Protein AF-A0A0C3QGN8-F1 (afdb_monomer)

Structure (mmCIF, N/CA/C/O backbone):
data_AF-A0A0C3QGN8-F1
#
_entry.id   AF-A0A0C3QGN8-F1
#
loop_
_atom_site.group_PDB
_atom_site.id
_atom_site.type_symbol
_atom_site.label_atom_id
_atom_site.label_alt_id
_atom_site.label_comp_id
_atom_site.label_asym_id
_atom_site.label_entity_id
_atom_site.label_seq_id
_atom_site.pdbx_PDB_ins_code
_atom_site.Cartn_x
_atom_site.Cartn_y
_atom_site.Cartn_z
_atom_site.occupancy
_atom_site.B_iso_or_equiv
_atom_site.auth_seq_id
_atom_site.auth_comp_id
_atom_site.auth_asym_id
_atom_site.auth_atom_id
_atom_site.pdbx_PDB_model_num
ATOM 1 N N . MET A 1 1 ? -10.459 -33.701 -31.878 1.00 34.50 1 MET A N 1
ATOM 2 C CA . MET A 1 1 ? -9.337 -32.887 -31.364 1.00 34.50 1 MET A CA 1
ATOM 3 C C . MET A 1 1 ? -9.872 -31.494 -31.063 1.00 34.50 1 MET A C 1
ATOM 5 O O . MET A 1 1 ? -10.186 -30.776 -31.999 1.00 34.50 1 MET A O 1
ATOM 9 N N . HIS A 1 2 ? -10.074 -31.146 -29.790 1.00 34.72 2 HIS A N 1
ATOM 10 C CA . HIS A 1 2 ? -10.451 -29.786 -29.390 1.00 34.72 2 HIS A CA 1
ATOM 11 C C . HIS A 1 2 ? -9.191 -29.028 -28.985 1.00 34.72 2 HIS A C 1
ATOM 13 O O . HIS A 1 2 ? -8.464 -29.453 -28.091 1.00 34.72 2 HIS A O 1
ATOM 19 N N . THR A 1 3 ? -8.907 -27.939 -29.690 1.00 40.78 3 THR A N 1
ATOM 20 C CA . THR A 1 3 ? -7.770 -27.065 -29.421 1.00 40.78 3 THR A CA 1
ATOM 21 C C . THR A 1 3 ? -8.108 -26.128 -28.271 1.00 40.78 3 THR A C 1
ATOM 23 O O . THR A 1 3 ? -8.851 -25.163 -28.429 1.00 40.78 3 THR A O 1
ATOM 26 N N . SER A 1 4 ? -7.527 -26.409 -27.108 1.00 47.62 4 SER A N 1
ATOM 27 C CA . SER A 1 4 ? -7.303 -25.428 -26.053 1.00 47.62 4 SER A CA 1
ATOM 28 C C . SER A 1 4 ? -6.489 -24.265 -26.620 1.00 47.62 4 SER A C 1
ATOM 30 O O . SER A 1 4 ? -5.368 -24.511 -27.065 1.00 47.62 4 SER A O 1
ATOM 32 N N . LYS A 1 5 ? -7.033 -23.042 -26.600 1.00 43.09 5 LYS A N 1
ATOM 33 C CA . LYS A 1 5 ? -6.338 -21.742 -26.436 1.00 43.09 5 LYS A CA 1
ATOM 34 C C . LYS A 1 5 ? -7.166 -20.614 -27.056 1.00 43.09 5 LYS A C 1
ATOM 36 O O . LYS A 1 5 ? -6.849 -20.116 -28.121 1.00 43.09 5 LYS A O 1
ATOM 41 N N . ASP A 1 6 ? -8.176 -20.185 -26.318 1.00 37.72 6 ASP A N 1
ATOM 42 C CA . ASP A 1 6 ? -8.533 -18.769 -26.258 1.00 37.72 6 ASP A CA 1
ATOM 43 C C . ASP A 1 6 ? -8.840 -18.469 -24.791 1.00 37.72 6 ASP A C 1
ATOM 45 O O . ASP A 1 6 ? -9.983 -18.323 -24.360 1.00 37.72 6 ASP A O 1
ATOM 49 N N . LEU A 1 7 ? -7.771 -18.463 -23.985 1.00 40.03 7 LEU A N 1
ATOM 50 C CA . LEU A 1 7 ? -7.778 -17.749 -22.714 1.00 40.03 7 LEU A CA 1
ATOM 51 C C . LEU A 1 7 ? -7.955 -16.281 -23.092 1.00 40.03 7 LEU A C 1
ATOM 53 O O . LEU A 1 7 ? -6.985 -15.603 -23.437 1.00 40.03 7 LEU A O 1
ATOM 57 N N . ARG A 1 8 ? -9.214 -15.832 -23.127 1.00 39.94 8 ARG A N 1
ATOM 58 C CA . ARG A 1 8 ? -9.564 -14.419 -23.242 1.00 39.94 8 ARG A CA 1
ATOM 59 C C . ARG A 1 8 ? -8.651 -13.674 -22.275 1.00 39.94 8 ARG A C 1
ATOM 61 O O . ARG A 1 8 ? -8.642 -14.003 -21.092 1.00 39.94 8 ARG A O 1
ATOM 68 N N . ARG A 1 9 ? -7.850 -12.734 -22.789 1.00 44.31 9 ARG A N 1
ATOM 69 C CA . ARG A 1 9 ? -7.183 -11.730 -21.954 1.00 44.31 9 ARG A CA 1
ATOM 70 C C . ARG A 1 9 ? -8.268 -11.175 -21.041 1.00 44.31 9 ARG A C 1
ATOM 72 O O . ARG A 1 9 ? -9.192 -10.540 -21.545 1.00 44.31 9 ARG A O 1
ATOM 79 N N . GLU A 1 10 ? -8.207 -11.505 -19.756 1.00 43.09 10 GLU A N 1
ATOM 80 C CA . GLU A 1 10 ? -9.068 -10.877 -18.764 1.00 43.09 10 GLU A CA 1
ATOM 81 C C . GLU A 1 10 ? -8.891 -9.367 -18.930 1.00 43.09 10 GLU A C 1
ATOM 83 O O . GLU A 1 10 ? -7.762 -8.877 -19.049 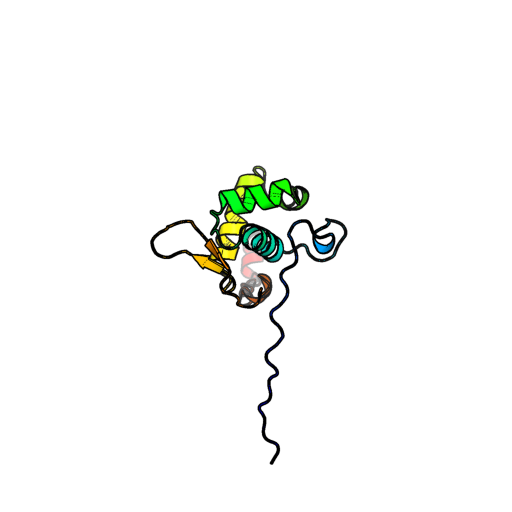1.00 43.09 10 GLU A O 1
ATOM 88 N N . GLU A 1 11 ? -10.003 -8.644 -19.061 1.00 43.41 11 GLU A N 1
ATOM 89 C CA . GLU A 1 11 ? -9.982 -7.187 -19.118 1.00 43.41 11 GLU A CA 1
ATOM 90 C C . GLU A 1 11 ? -9.148 -6.660 -17.941 1.00 43.41 11 GLU A C 1
ATOM 92 O O . GLU A 1 11 ? -9.234 -7.218 -16.840 1.00 43.41 11 GLU A O 1
ATOM 97 N N . PRO A 1 12 ? -8.315 -5.621 -18.139 1.00 52.81 12 PRO A N 1
ATOM 98 C CA . PRO A 1 12 ? -7.524 -5.077 -17.049 1.00 52.81 12 PRO A CA 1
ATOM 99 C C . PRO A 1 12 ? -8.471 -4.693 -15.910 1.00 52.81 12 PRO A C 1
ATOM 101 O O . PRO A 1 12 ? -9.363 -3.862 -16.097 1.00 52.81 12 PRO A O 1
ATOM 104 N N . LEU A 1 13 ? -8.294 -5.328 -14.744 1.00 55.56 13 LEU A N 1
ATOM 105 C CA . LEU A 1 13 ? -9.037 -5.005 -13.528 1.00 55.56 13 LEU A CA 1
ATOM 106 C C . LEU A 1 13 ? -8.994 -3.487 -13.344 1.00 55.56 13 LEU A C 1
ATOM 108 O O . LEU A 1 13 ? -7.934 -2.906 -13.113 1.00 55.56 13 LEU A O 1
ATOM 112 N N . SER A 1 14 ? -10.145 -2.834 -13.484 1.00 72.00 14 SER A N 1
ATOM 113 C CA . SER A 1 14 ? -10.261 -1.405 -13.215 1.00 72.00 14 SER A CA 1
ATOM 114 C C . SER A 1 14 ? -10.080 -1.207 -11.712 1.00 72.00 14 SER A C 1
ATOM 116 O O . SER A 1 14 ? -10.823 -1.790 -10.932 1.00 72.00 14 SER A O 1
ATOM 118 N N . ILE A 1 15 ? -9.056 -0.450 -11.305 1.00 78.50 15 ILE A N 1
ATOM 119 C CA . ILE A 1 15 ? -8.523 -0.441 -9.928 1.00 78.50 15 ILE A CA 1
ATOM 120 C C . ILE A 1 15 ? -9.307 0.400 -8.891 1.00 78.50 15 ILE A C 1
ATOM 122 O O . ILE A 1 15 ? -8.746 0.698 -7.866 1.00 78.50 15 ILE A O 1
ATOM 126 N N . PRO A 1 16 ? -10.626 0.625 -8.958 1.00 81.75 16 PRO A N 1
ATOM 127 C CA . PRO A 1 16 ? -11.302 1.831 -8.387 1.00 81.75 16 PRO A CA 1
ATOM 128 C C . PRO A 1 16 ? -10.454 3.087 -8.004 1.00 81.75 16 PRO A C 1
ATOM 130 O O . PRO A 1 16 ? -9.233 3.151 -8.114 1.00 81.75 16 PRO A O 1
ATOM 133 N N . GLY A 1 17 ? -11.088 4.210 -7.708 1.00 84.69 17 GLY A N 1
ATOM 134 C CA . GLY A 1 17 ? -10.443 5.330 -7.015 1.00 84.69 17 GLY A CA 1
ATOM 135 C C . GLY A 1 17 ? -10.458 5.068 -5.512 1.00 84.69 17 GLY A C 1
ATOM 136 O O . GLY A 1 17 ? -11.421 4.501 -5.015 1.00 84.69 17 GLY A O 1
ATOM 137 N N . ILE A 1 18 ? -9.442 5.482 -4.748 1.00 88.56 18 ILE A N 1
ATOM 138 C CA . ILE A 1 18 ? -9.447 5.278 -3.280 1.00 88.56 18 ILE A CA 1
ATOM 139 C C . ILE A 1 18 ? -10.601 6.018 -2.570 1.00 88.56 18 ILE A C 1
ATOM 141 O O . ILE A 1 18 ? -11.004 5.656 -1.465 1.00 88.56 18 ILE A O 1
ATOM 145 N N . SER A 1 19 ? -11.161 7.039 -3.220 1.00 87.75 19 SER A N 1
ATOM 146 C CA . SER A 1 19 ? -12.357 7.761 -2.775 1.00 87.75 19 SER A CA 1
ATOM 147 C C . SER A 1 19 ? -13.674 7.078 -3.163 1.00 87.75 19 SER A C 1
ATOM 149 O O . SER A 1 19 ? -14.735 7.550 -2.760 1.00 87.75 19 SER A O 1
ATOM 151 N N . ASP A 1 20 ? -13.638 5.999 -3.949 1.00 87.00 20 ASP A N 1
ATOM 152 C CA . ASP A 1 20 ? -14.848 5.314 -4.398 1.00 87.00 20 ASP A CA 1
ATOM 153 C C . ASP A 1 20 ? -15.560 4.655 -3.215 1.00 87.00 20 ASP A C 1
ATOM 155 O O . ASP A 1 20 ? -14.932 4.099 -2.310 1.00 87.00 20 ASP A O 1
ATOM 159 N N . GLN A 1 21 ? -16.896 4.639 -3.261 1.00 85.75 21 GLN A N 1
ATOM 160 C CA . GLN A 1 21 ? -17.721 4.082 -2.186 1.00 85.75 21 GLN A CA 1
ATOM 161 C C . GLN A 1 21 ? -17.409 2.615 -1.880 1.00 85.75 21 GLN A C 1
ATOM 163 O O . GLN A 1 21 ? -17.603 2.180 -0.752 1.00 85.75 21 GLN A O 1
ATOM 168 N N . ILE A 1 22 ? -16.873 1.848 -2.834 1.00 85.88 22 ILE A N 1
ATOM 169 C CA . ILE A 1 22 ? -16.460 0.455 -2.606 1.00 85.88 22 ILE A CA 1
ATOM 170 C C . ILE A 1 22 ? -15.446 0.311 -1.457 1.00 85.88 22 ILE A C 1
ATOM 172 O O . ILE A 1 22 ? -15.402 -0.733 -0.814 1.00 85.88 22 ILE A O 1
ATOM 176 N N . PHE A 1 23 ? -14.685 1.372 -1.163 1.00 84.94 23 PHE A N 1
ATOM 177 C CA . PHE A 1 23 ? -13.734 1.452 -0.057 1.00 84.94 23 PHE A CA 1
ATOM 178 C C . PHE A 1 23 ? -14.340 1.964 1.255 1.00 84.94 23 PHE A C 1
ATOM 180 O O . PHE A 1 23 ? -13.608 2.163 2.219 1.00 84.94 23 PHE A O 1
ATOM 187 N N . CYS A 1 24 ? -15.649 2.195 1.342 1.00 86.69 24 CYS A N 1
ATOM 188 C CA . CYS A 1 24 ? -16.290 2.518 2.613 1.00 86.69 24 CYS A CA 1
ATOM 189 C C . CYS A 1 24 ? -16.206 1.328 3.583 1.00 86.69 24 CYS A C 1
ATOM 191 O O . CYS A 1 24 ? -16.321 0.170 3.187 1.00 86.69 24 CYS A O 1
ATOM 193 N N . LYS A 1 25 ? -16.074 1.621 4.881 1.00 86.56 25 LYS A N 1
ATOM 194 C CA . LYS A 1 25 ? -15.923 0.625 5.961 1.00 86.56 25 LYS A CA 1
ATOM 195 C C . LYS A 1 25 ? -17.013 -0.457 5.986 1.00 86.56 25 LYS A C 1
ATOM 197 O O . LYS A 1 25 ? -16.776 -1.583 6.430 1.00 86.56 25 LYS A O 1
ATOM 202 N N . GLU A 1 26 ? -18.211 -0.092 5.553 1.00 87.38 26 GLU A N 1
ATOM 203 C CA . GLU A 1 26 ? -19.399 -0.947 5.546 1.00 87.38 26 GLU A CA 1
ATOM 204 C C . GLU A 1 26 ? -19.386 -1.975 4.405 1.00 87.38 26 GLU A C 1
ATOM 206 O O . GLU A 1 26 ? -20.100 -2.968 4.484 1.00 87.38 26 GLU A O 1
ATOM 211 N N . ASN A 1 27 ? -18.530 -1.786 3.397 1.00 86.00 27 ASN A N 1
ATOM 212 C CA . ASN A 1 27 ? -18.443 -2.645 2.220 1.00 86.00 27 ASN A CA 1
ATOM 213 C C . ASN A 1 27 ? -17.398 -3.760 2.369 1.00 86.00 27 ASN A C 1
ATOM 215 O O . ASN A 1 27 ? -16.559 -3.750 3.270 1.00 86.00 27 ASN A O 1
ATOM 219 N N . ASP A 1 28 ? -17.427 -4.728 1.452 1.00 79.19 28 ASP A N 1
ATOM 220 C CA . ASP A 1 28 ? -16.611 -5.948 1.529 1.00 79.19 28 ASP A CA 1
ATOM 221 C C . ASP A 1 28 ? -15.122 -5.745 1.188 1.00 79.19 28 ASP A C 1
ATOM 223 O O . ASP A 1 28 ? -14.275 -6.570 1.550 1.00 79.19 28 ASP A O 1
ATOM 227 N N . LEU A 1 29 ? -14.757 -4.655 0.503 1.00 81.19 29 LEU A N 1
ATOM 228 C CA . LEU A 1 29 ? -13.388 -4.430 0.032 1.00 81.19 29 LEU A CA 1
ATOM 229 C C . LEU A 1 29 ? -12.496 -3.819 1.126 1.00 81.19 29 LEU A C 1
AT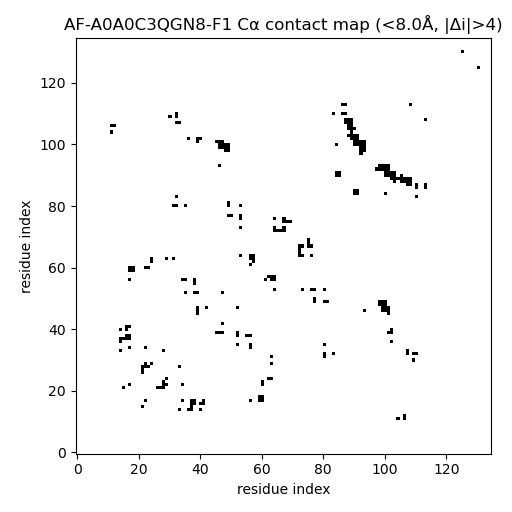OM 231 O O . LEU A 1 29 ? -12.279 -2.612 1.185 1.00 81.19 29 LEU A O 1
ATOM 235 N N . LYS A 1 30 ? -11.945 -4.675 1.994 1.00 85.31 30 LYS A N 1
ATOM 236 C CA . LYS A 1 30 ? -11.149 -4.250 3.169 1.00 85.31 30 LYS A CA 1
ATOM 237 C C . LYS A 1 30 ? -9.656 -4.592 3.093 1.00 85.31 30 LYS A C 1
ATOM 239 O O . LYS A 1 30 ? -8.857 -4.141 3.927 1.00 85.31 30 LYS A O 1
ATOM 244 N N . ASP A 1 31 ? -9.242 -5.367 2.090 1.00 88.38 31 ASP A N 1
ATOM 245 C CA . ASP A 1 31 ? -7.843 -5.778 1.956 1.00 88.38 31 ASP A CA 1
ATOM 246 C C . ASP A 1 31 ? -6.954 -4.567 1.640 1.00 88.38 31 ASP A C 1
ATOM 248 O O . ASP A 1 31 ? -7.180 -3.850 0.667 1.00 88.38 31 ASP A O 1
ATOM 252 N N . MET A 1 32 ? -5.895 -4.372 2.435 1.00 92.50 32 MET A N 1
ATOM 253 C CA . MET A 1 32 ? -4.982 -3.220 2.327 1.00 92.50 32 MET A CA 1
ATOM 254 C C . MET A 1 32 ? -4.378 -3.067 0.918 1.00 92.50 32 MET A C 1
ATOM 256 O O . MET A 1 32 ? -4.107 -1.953 0.484 1.00 92.50 32 MET A O 1
ATOM 260 N N . ILE A 1 33 ? -4.211 -4.171 0.182 1.00 92.75 33 ILE A N 1
ATOM 261 C CA . ILE A 1 33 ? -3.695 -4.169 -1.192 1.00 92.75 33 ILE A CA 1
ATOM 262 C C . ILE A 1 33 ? -4.514 -3.283 -2.142 1.00 92.75 33 ILE A C 1
ATOM 264 O O . ILE A 1 33 ? -3.931 -2.598 -2.981 1.00 92.75 33 ILE A O 1
ATOM 268 N N . TRP A 1 34 ? -5.840 -3.236 -1.979 1.00 92.06 34 TRP A N 1
ATOM 269 C CA . TRP A 1 34 ? -6.702 -2.410 -2.824 1.00 92.06 34 TRP A CA 1
ATOM 270 C C . TRP A 1 34 ? -6.567 -0.924 -2.497 1.00 92.06 34 TRP A C 1
ATOM 272 O O . TRP A 1 34 ? -6.532 -0.107 -3.408 1.00 92.06 34 TRP A O 1
ATOM 282 N N . PHE A 1 35 ? -6.402 -0.571 -1.220 1.00 94.62 35 PHE A N 1
ATOM 283 C CA . PHE A 1 35 ? -6.153 0.814 -0.805 1.00 94.62 35 PHE A CA 1
ATOM 284 C C . PHE A 1 35 ? -4.792 1.311 -1.313 1.00 94.62 35 PHE A C 1
ATOM 286 O O . PHE A 1 35 ? -4.685 2.437 -1.789 1.00 94.62 35 PHE A O 1
ATOM 293 N N . ILE A 1 36 ? -3.760 0.457 -1.286 1.00 95.50 36 ILE A N 1
ATOM 294 C CA . ILE A 1 36 ? -2.441 0.765 -1.866 1.00 95.50 36 ILE A CA 1
ATOM 295 C C . ILE A 1 36 ? -2.565 1.025 -3.372 1.00 95.50 36 ILE A C 1
ATOM 297 O O . ILE A 1 36 ? -2.031 2.014 -3.874 1.00 95.50 36 ILE A O 1
ATOM 301 N N . ALA A 1 37 ? -3.285 0.158 -4.086 1.00 93.75 37 ALA A N 1
ATOM 302 C CA . ALA A 1 37 ? -3.499 0.306 -5.520 1.00 93.75 37 ALA A CA 1
ATOM 303 C C . ALA A 1 37 ? -4.308 1.567 -5.860 1.00 93.75 37 ALA A C 1
ATOM 305 O O . ALA A 1 37 ? -3.925 2.303 -6.765 1.00 93.75 37 ALA A O 1
ATOM 306 N N . GLY A 1 38 ? -5.363 1.866 -5.096 1.00 93.06 38 GLY A N 1
ATOM 307 C CA . GLY A 1 38 ? -6.156 3.087 -5.243 1.00 93.06 38 GLY A CA 1
ATOM 308 C C . GLY A 1 38 ? -5.319 4.356 -5.054 1.00 93.06 38 GLY A C 1
ATOM 309 O O . GLY A 1 38 ? -5.388 5.259 -5.886 1.00 93.06 38 GLY A O 1
ATOM 310 N N . ALA A 1 39 ? -4.467 4.400 -4.021 1.00 95.56 39 ALA A N 1
ATOM 311 C CA . ALA A 1 39 ? -3.560 5.524 -3.773 1.00 95.56 39 ALA A CA 1
ATOM 312 C C . ALA A 1 39 ? -2.545 5.720 -4.916 1.00 95.56 39 ALA A C 1
ATOM 314 O O . ALA A 1 39 ? -2.353 6.832 -5.406 1.00 95.56 39 ALA A O 1
ATOM 315 N N . LEU A 1 40 ? -1.916 4.634 -5.380 1.00 94.38 40 LEU A N 1
ATOM 316 C CA . LEU A 1 40 ? -0.955 4.679 -6.489 1.00 94.38 40 LEU A CA 1
ATOM 317 C C . LEU A 1 40 ? -1.615 5.030 -7.827 1.00 94.38 40 LEU A C 1
ATOM 319 O O . LEU A 1 40 ? -1.007 5.712 -8.649 1.00 94.38 40 LEU A O 1
ATOM 323 N N . ARG A 1 41 ? -2.854 4.584 -8.057 1.00 91.44 41 ARG A N 1
ATOM 324 C CA . ARG A 1 41 ? -3.625 4.944 -9.249 1.00 91.44 41 ARG A CA 1
ATOM 325 C C . ARG A 1 41 ? -3.970 6.429 -9.251 1.00 91.44 41 ARG A C 1
ATOM 327 O O . ARG A 1 41 ? -3.809 7.066 -10.285 1.00 91.44 41 ARG A O 1
ATOM 334 N N . GLN A 1 42 ? -4.418 6.971 -8.120 1.00 91.12 42 GLN A N 1
ATOM 335 C CA . GLN A 1 42 ? -4.751 8.393 -7.998 1.00 91.12 42 GLN A CA 1
ATOM 336 C C . GLN A 1 42 ? -3.538 9.290 -8.261 1.00 91.12 42 GLN A C 1
ATOM 338 O O . GLN A 1 42 ? -3.676 10.329 -8.897 1.00 91.12 42 GLN A O 1
ATOM 343 N N . ALA A 1 43 ? -2.357 8.878 -7.802 1.00 90.75 43 ALA A N 1
ATOM 344 C CA . ALA A 1 43 ? -1.115 9.600 -8.051 1.00 90.75 43 ALA A CA 1
ATOM 345 C C . ALA A 1 43 ? -0.476 9.286 -9.412 1.00 90.75 43 ALA A C 1
ATOM 347 O O . ALA A 1 43 ? 0.571 9.840 -9.716 1.00 90.75 43 ALA A O 1
ATOM 348 N N . SER A 1 44 ? -1.046 8.397 -10.229 1.00 85.94 44 SER A N 1
ATOM 349 C CA . SER A 1 44 ? -0.446 8.010 -11.507 1.00 85.94 44 SER A CA 1
ATOM 350 C C . SER A 1 44 ? -0.357 9.216 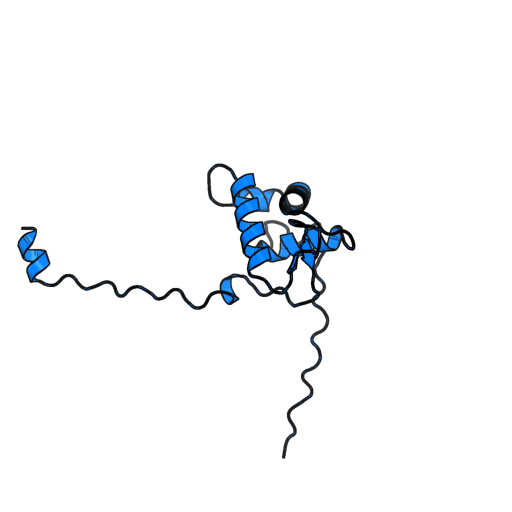-12.457 1.00 85.94 44 SER A C 1
ATOM 352 O O . SER A 1 44 ? -1.345 9.937 -12.607 1.00 85.94 44 SER A O 1
ATOM 354 N N . PRO A 1 45 ? 0.785 9.439 -13.140 1.00 87.81 45 PRO A N 1
ATOM 355 C CA . PRO A 1 45 ? 1.941 8.544 -13.287 1.00 87.81 45 PRO A CA 1
ATOM 356 C C . PRO A 1 45 ? 3.033 8.681 -12.211 1.00 87.81 45 PRO A C 1
ATOM 358 O O . PRO A 1 45 ? 4.053 7.992 -12.299 1.00 87.81 45 PRO A O 1
ATOM 361 N N . GLN A 1 46 ? 2.877 9.559 -11.219 1.00 93.44 46 GLN A N 1
ATOM 362 C CA . GLN A 1 46 ? 3.887 9.777 -10.187 1.00 93.44 46 GLN A CA 1
ATOM 363 C C . GLN A 1 46 ? 4.002 8.566 -9.238 1.00 93.44 46 GLN A C 1
ATOM 365 O O . GLN A 1 46 ? 3.005 8.122 -8.664 1.00 93.44 46 GLN A O 1
ATOM 370 N N . PRO A 1 47 ? 5.215 8.022 -9.025 1.00 95.12 47 PRO A N 1
ATOM 371 C CA . PRO A 1 47 ? 5.422 6.983 -8.029 1.00 95.12 47 PRO A CA 1
ATOM 372 C C . PRO A 1 47 ? 5.354 7.571 -6.616 1.00 95.12 47 PRO A C 1
ATOM 374 O O . PRO A 1 47 ? 5.701 8.732 -6.394 1.00 95.12 47 PRO A O 1
ATOM 377 N N . LEU A 1 48 ? 4.967 6.750 -5.640 1.00 97.50 48 LEU A N 1
ATOM 378 C CA . LEU A 1 48 ? 4.818 7.174 -4.248 1.00 97.50 48 LEU A CA 1
ATOM 379 C C . LEU A 1 48 ? 5.744 6.405 -3.311 1.00 97.50 48 LEU A C 1
ATOM 381 O O . LEU A 1 48 ? 6.017 5.219 -3.493 1.00 97.50 48 LEU A O 1
ATOM 385 N N . THR A 1 49 ? 6.177 7.073 -2.249 1.00 98.06 49 THR A N 1
ATOM 386 C CA . THR A 1 49 ? 6.801 6.425 -1.092 1.00 98.06 49 THR A CA 1
ATOM 387 C C . THR A 1 49 ? 5.764 5.745 -0.201 1.00 98.06 49 THR A C 1
ATOM 389 O O . THR A 1 49 ? 4.587 6.101 -0.207 1.00 98.06 49 THR A O 1
ATOM 392 N N . VAL A 1 50 ? 6.203 4.815 0.655 1.00 97.75 50 VAL A N 1
ATOM 393 C CA . VAL A 1 50 ? 5.333 4.166 1.661 1.00 97.75 50 VAL A CA 1
ATOM 394 C C . VAL A 1 50 ? 4.595 5.192 2.530 1.00 97.75 50 VAL A C 1
ATOM 396 O O . VAL A 1 50 ? 3.411 5.020 2.815 1.00 97.75 50 VAL A O 1
ATOM 399 N N . GLN A 1 51 ? 5.271 6.275 2.923 1.00 97.50 51 GLN A N 1
ATOM 400 C CA . GLN A 1 51 ? 4.673 7.335 3.733 1.00 97.50 51 GLN A CA 1
ATOM 401 C C . GLN A 1 51 ? 3.590 8.096 2.961 1.00 97.50 51 GLN A C 1
ATOM 403 O O . GLN A 1 51 ? 2.536 8.378 3.523 1.00 97.50 51 GLN A O 1
ATOM 408 N N . GLN A 1 52 ? 3.823 8.402 1.681 1.00 97.94 52 GLN A N 1
ATOM 409 C CA . GLN A 1 52 ? 2.835 9.069 0.828 1.00 97.94 52 GLN A CA 1
ATOM 410 C C . GLN A 1 52 ? 1.627 8.171 0.546 1.00 97.94 52 GLN A C 1
ATOM 412 O O . GLN A 1 52 ? 0.499 8.647 0.616 1.00 97.94 52 GLN A O 1
ATOM 417 N N . ILE A 1 53 ? 1.847 6.873 0.311 1.00 98.00 53 ILE A N 1
ATOM 418 C CA . ILE A 1 53 ? 0.764 5.888 0.175 1.00 98.00 53 ILE A CA 1
ATOM 419 C C . ILE A 1 53 ? -0.076 5.872 1.455 1.00 98.00 53 ILE A C 1
ATOM 421 O O . ILE A 1 53 ? -1.291 6.028 1.392 1.00 98.00 53 ILE A O 1
ATOM 425 N N . ARG A 1 54 ? 0.560 5.753 2.629 1.00 97.69 54 ARG A N 1
ATOM 426 C CA . ARG A 1 54 ? -0.142 5.793 3.918 1.00 97.69 54 ARG A CA 1
ATOM 427 C C . ARG A 1 54 ? -0.915 7.101 4.102 1.00 97.69 54 ARG A C 1
ATOM 429 O O . ARG A 1 54 ? -2.070 7.034 4.494 1.00 97.69 54 ARG A O 1
ATOM 436 N N . SER A 1 55 ? -0.312 8.261 3.822 1.00 97.69 55 SER A N 1
ATOM 437 C CA . SER A 1 55 ? -1.005 9.558 3.905 1.00 97.69 55 SER A CA 1
ATOM 438 C C . SER A 1 55 ? -2.234 9.612 3.004 1.00 97.69 55 SER A C 1
ATOM 440 O O . SER A 1 55 ? -3.284 10.034 3.462 1.00 97.69 55 SER A O 1
ATOM 442 N N . SER A 1 56 ? -2.121 9.153 1.755 1.00 97.00 56 SER A N 1
ATOM 443 C CA . SER A 1 56 ? -3.249 9.121 0.819 1.00 97.00 56 SER A CA 1
ATOM 444 C C . SER A 1 56 ? -4.370 8.213 1.331 1.00 97.00 56 SER A C 1
ATOM 446 O O . SER A 1 56 ? -5.535 8.601 1.302 1.00 97.00 56 SER A O 1
ATOM 448 N N . ILE A 1 57 ? -4.037 7.041 1.882 1.00 96.75 57 ILE A N 1
ATOM 449 C CA . ILE A 1 57 ? -5.034 6.158 2.502 1.00 96.75 57 ILE A CA 1
ATOM 450 C C . ILE A 1 57 ? -5.677 6.824 3.724 1.00 96.75 57 ILE A C 1
ATOM 452 O O . ILE A 1 57 ? -6.891 6.773 3.866 1.00 96.75 57 ILE A O 1
ATOM 456 N N . GLU A 1 58 ? -4.889 7.457 4.592 1.00 96.44 58 GLU A N 1
ATOM 457 C CA . GLU A 1 58 ? -5.378 8.141 5.798 1.00 96.44 58 GLU A CA 1
ATOM 458 C C . GLU A 1 58 ? -6.303 9.320 5.460 1.00 96.44 58 GLU A C 1
ATOM 460 O O . GLU A 1 58 ? -7.306 9.519 6.135 1.00 96.44 58 GLU A O 1
ATOM 465 N N . GLU A 1 59 ? -5.994 10.065 4.399 1.00 96.44 59 GLU A N 1
ATOM 466 C CA . GLU A 1 59 ? -6.779 11.211 3.933 1.00 96.44 59 GLU A CA 1
ATOM 467 C C . GLU A 1 59 ? -8.162 10.800 3.411 1.00 96.44 59 GLU A C 1
ATOM 469 O O . GLU A 1 59 ? -9.156 11.452 3.722 1.00 96.44 59 GLU A O 1
ATOM 474 N N . HIS A 1 60 ? -8.242 9.708 2.646 1.00 94.69 60 HIS A N 1
ATOM 475 C CA . HIS A 1 60 ? -9.483 9.318 1.965 1.00 94.69 60 HIS A CA 1
ATOM 476 C C . HIS A 1 60 ? -10.267 8.233 2.714 1.00 94.69 60 HIS A C 1
ATOM 478 O O . HIS A 1 60 ? -11.492 8.192 2.641 1.00 94.69 60 HIS A O 1
A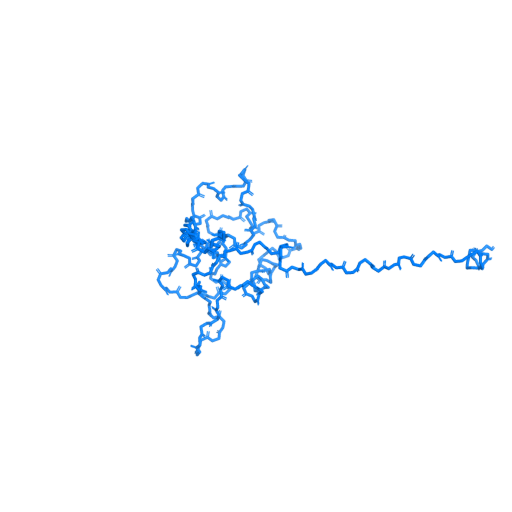TOM 484 N N . GLN A 1 61 ? -9.576 7.335 3.418 1.00 93.94 61 GLN A N 1
ATOM 485 C CA . GLN A 1 61 ? -10.145 6.173 4.107 1.00 93.94 61 GLN A CA 1
ATOM 486 C C . GLN A 1 61 ? -9.481 5.978 5.489 1.00 93.94 61 GLN A C 1
ATOM 488 O O . GLN A 1 61 ? -8.869 4.933 5.745 1.00 93.94 61 GLN A O 1
ATOM 493 N N . PRO A 1 62 ? -9.596 6.954 6.418 1.00 94.06 62 PRO A N 1
ATOM 494 C CA . PRO A 1 62 ? -8.875 6.956 7.701 1.00 94.06 62 PRO A CA 1
ATOM 495 C C . PRO A 1 62 ? -9.136 5.703 8.542 1.00 94.06 62 PRO A C 1
ATOM 497 O O . PRO A 1 62 ? -8.215 5.142 9.140 1.00 94.06 62 PRO A O 1
ATOM 500 N N . TRP A 1 63 ? -10.371 5.193 8.494 1.00 93.94 63 TRP A N 1
ATOM 501 C CA . TRP A 1 63 ? -10.788 3.981 9.197 1.00 93.94 63 TRP A CA 1
ATOM 502 C C . TRP A 1 63 ? -9.885 2.779 8.891 1.00 93.94 63 TRP A C 1
ATOM 504 O O . TRP A 1 63 ? -9.685 1.911 9.744 1.00 93.94 63 TRP A O 1
ATOM 514 N N . ARG A 1 64 ? -9.301 2.724 7.687 1.00 94.19 64 ARG A N 1
ATOM 515 C CA . ARG A 1 64 ? -8.427 1.625 7.291 1.00 94.19 64 ARG A CA 1
ATOM 516 C C . ARG A 1 64 ? -7.108 1.648 8.057 1.00 94.19 64 ARG A C 1
ATOM 518 O O . ARG A 1 64 ? -6.566 0.582 8.362 1.00 94.19 64 ARG A O 1
ATOM 525 N N . ILE A 1 65 ? -6.587 2.832 8.373 1.00 94.75 65 ILE A N 1
ATOM 526 C CA . ILE A 1 65 ? -5.387 2.994 9.200 1.00 94.75 65 ILE A CA 1
ATOM 527 C C . ILE A 1 65 ? -5.698 2.607 10.650 1.00 94.75 65 ILE A C 1
ATOM 529 O O . ILE A 1 65 ? -4.911 1.883 11.265 1.00 94.75 65 ILE A O 1
ATOM 533 N N . ASP A 1 66 ? -6.874 2.979 11.157 1.00 92.75 66 ASP A N 1
ATOM 534 C CA . ASP A 1 66 ? -7.306 2.675 12.528 1.00 92.75 66 ASP A CA 1
ATOM 535 C C . ASP A 1 66 ? -7.432 1.167 12.804 1.00 92.75 66 ASP A C 1
ATOM 537 O O . ASP A 1 66 ? -7.117 0.697 13.903 1.00 92.75 66 ASP A O 1
ATOM 541 N N . GLU A 1 67 ? -7.807 0.380 11.791 1.00 92.31 67 GLU A N 1
ATOM 542 C CA . GLU A 1 67 ? -7.891 -1.085 11.877 1.00 92.31 67 GLU A CA 1
ATOM 543 C C . GLU A 1 67 ? -6.526 -1.797 11.890 1.00 92.31 67 GLU A C 1
ATOM 545 O O . GLU A 1 67 ? -6.448 -3.008 12.125 1.00 92.31 67 GLU A O 1
ATOM 550 N N . CYS A 1 68 ? -5.415 -1.088 11.664 1.00 89.81 68 CYS A N 1
ATOM 551 C CA . CYS A 1 68 ? -4.092 -1.702 11.759 1.00 89.81 68 CYS A CA 1
ATOM 552 C C . CYS A 1 68 ? -3.798 -2.157 13.201 1.00 89.81 68 CYS A C 1
ATOM 554 O O . CYS A 1 68 ? -4.117 -1.481 14.180 1.00 89.81 68 CYS A O 1
ATOM 556 N N . ARG A 1 69 ? -3.173 -3.330 13.362 1.00 83.88 69 ARG A N 1
ATOM 557 C CA . ARG A 1 69 ? -2.864 -3.895 14.688 1.00 83.88 69 ARG A CA 1
ATOM 558 C C . ARG A 1 69 ? -1.765 -3.096 15.398 1.00 83.88 69 ARG A C 1
ATOM 560 O O . ARG A 1 69 ? -0.862 -2.575 14.753 1.00 83.88 69 ARG A O 1
ATOM 567 N N . GLY A 1 70 ? -1.800 -3.058 16.730 1.00 85.69 70 GLY A N 1
ATOM 568 C CA . GLY A 1 70 ? -0.797 -2.380 17.564 1.00 85.69 70 GLY A CA 1
ATOM 569 C C . GLY A 1 70 ? -1.220 -0.993 18.061 1.00 85.69 70 GLY A C 1
ATOM 570 O O . GLY A 1 70 ? -2.300 -0.501 17.724 1.00 85.69 70 GLY A O 1
ATOM 571 N N . THR A 1 71 ? -0.361 -0.401 18.896 1.00 85.50 71 THR A N 1
ATOM 572 C CA . THR A 1 71 ? -0.573 0.894 19.569 1.00 85.50 71 THR A CA 1
ATOM 573 C C . THR A 1 71 ? -0.294 2.082 18.650 1.00 85.50 71 THR A C 1
ATOM 575 O O . THR A 1 71 ? -1.063 3.035 18.632 1.00 85.50 71 THR A O 1
ATOM 578 N N . ASN A 1 72 ? 0.760 2.011 17.829 1.00 94.44 72 ASN A N 1
ATOM 579 C CA . ASN A 1 72 ? 1.057 3.023 16.815 1.00 94.44 72 ASN A CA 1
ATOM 580 C C . ASN A 1 72 ? 0.488 2.603 15.450 1.00 94.44 72 ASN A C 1
ATOM 582 O O . ASN A 1 72 ? 1.156 1.926 14.664 1.00 94.44 72 ASN A O 1
ATOM 586 N N . LYS A 1 73 ? -0.756 3.016 15.175 1.00 93.19 73 LYS A N 1
ATOM 587 C CA . LYS A 1 73 ? -1.501 2.670 13.951 1.00 93.19 73 LYS A CA 1
ATOM 588 C C . LYS A 1 73 ? -0.761 3.053 12.673 1.00 93.19 73 LYS A C 1
ATOM 590 O O . LYS A 1 73 ? -0.661 2.232 11.764 1.00 93.19 73 LYS A O 1
ATOM 595 N N . ARG A 1 74 ? -0.171 4.252 12.636 1.00 93.62 74 ARG A N 1
ATOM 596 C CA . ARG A 1 74 ? 0.576 4.766 11.476 1.00 93.62 74 ARG A CA 1
ATOM 597 C C . ARG A 1 74 ? 1.796 3.909 11.159 1.00 93.62 74 ARG A C 1
ATOM 599 O O . ARG A 1 74 ? 1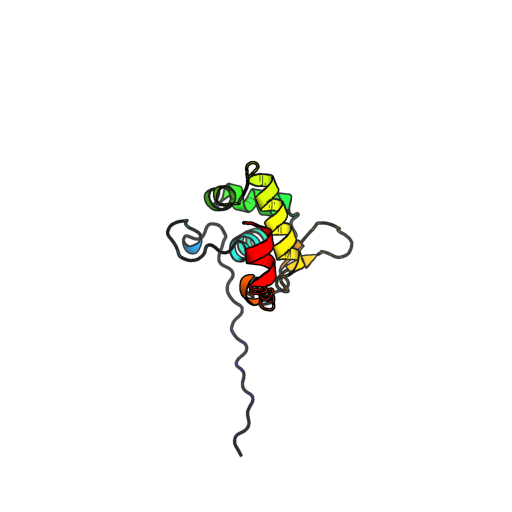.955 3.474 10.023 1.00 93.62 74 ARG A O 1
ATOM 606 N N . LEU A 1 75 ? 2.617 3.602 12.165 1.00 94.31 75 LEU A N 1
ATOM 607 C CA . LEU A 1 75 ? 3.802 2.762 11.975 1.00 94.31 75 LEU A CA 1
ATOM 608 C C . LEU A 1 75 ? 3.422 1.334 11.554 1.00 94.31 75 LEU A C 1
ATOM 610 O O . LEU A 1 75 ? 4.068 0.741 10.688 1.00 94.31 75 LEU A O 1
ATOM 614 N N . SER A 1 76 ? 2.366 0.778 12.149 1.00 94.19 76 SER A N 1
ATOM 615 C CA . SER A 1 76 ? 1.846 -0.535 11.767 1.00 94.19 76 SER A CA 1
ATOM 616 C C . SER A 1 76 ? 1.319 -0.558 10.332 1.00 94.19 76 SER A C 1
ATOM 618 O O . SER A 1 76 ? 1.596 -1.513 9.605 1.00 94.19 76 SER A O 1
ATOM 620 N N . ALA A 1 77 ? 0.616 0.492 9.902 1.00 95.38 77 ALA A N 1
ATOM 621 C CA . ALA A 1 77 ? 0.154 0.636 8.528 1.00 95.38 77 ALA A CA 1
ATOM 622 C C . ALA A 1 77 ? 1.334 0.694 7.551 1.00 95.38 77 ALA A C 1
ATOM 624 O O . ALA A 1 77 ? 1.360 -0.065 6.589 1.00 95.38 77 ALA A O 1
ATOM 625 N N . GLU A 1 78 ? 2.359 1.503 7.829 1.00 96.62 78 GLU A N 1
ATOM 626 C CA . GLU A 1 78 ? 3.557 1.589 6.982 1.00 96.62 78 GLU A CA 1
ATOM 627 C C . GLU A 1 78 ? 4.309 0.257 6.876 1.00 96.62 78 GLU A C 1
ATOM 629 O O . GLU A 1 78 ? 4.793 -0.099 5.801 1.00 96.62 78 GLU A O 1
ATOM 634 N N . ARG A 1 79 ? 4.409 -0.505 7.974 1.00 94.81 79 ARG A N 1
ATOM 635 C CA . ARG A 1 79 ? 4.995 -1.856 7.955 1.00 94.81 79 ARG A CA 1
ATOM 636 C C . ARG A 1 79 ? 4.188 -2.807 7.074 1.00 94.81 79 ARG A C 1
ATOM 638 O O . ARG A 1 79 ? 4.783 -3.515 6.268 1.00 94.81 79 ARG A O 1
ATOM 645 N N . ASN A 1 80 ? 2.862 -2.788 7.199 1.00 94.31 80 ASN A N 1
ATOM 646 C CA . ASN A 1 80 ? 1.969 -3.617 6.392 1.00 94.31 80 ASN A CA 1
ATOM 647 C C . ASN A 1 80 ? 2.041 -3.243 4.901 1.00 94.31 80 ASN A C 1
ATOM 649 O O . ASN A 1 80 ? 2.230 -4.111 4.055 1.00 94.31 80 ASN A O 1
ATOM 653 N N . ILE A 1 81 ? 1.992 -1.945 4.584 1.00 96.12 81 ILE A N 1
ATOM 654 C CA . ILE A 1 81 ? 2.135 -1.431 3.216 1.00 96.12 81 ILE A CA 1
ATOM 655 C C . ILE A 1 81 ? 3.468 -1.881 2.617 1.00 96.12 81 ILE A C 1
ATOM 657 O O . ILE A 1 81 ? 3.483 -2.454 1.531 1.00 96.12 81 ILE A O 1
ATOM 661 N N . ARG A 1 82 ? 4.582 -1.692 3.337 1.00 95.81 82 ARG A N 1
ATOM 662 C CA . ARG A 1 82 ? 5.912 -2.122 2.879 1.00 95.81 82 ARG A CA 1
ATOM 663 C C . ARG A 1 82 ? 5.961 -3.623 2.594 1.00 95.81 82 ARG A C 1
ATOM 665 O O . ARG A 1 82 ? 6.535 -4.025 1.589 1.00 95.81 82 ARG A O 1
ATOM 672 N N . TRP A 1 83 ? 5.352 -4.434 3.458 1.00 93.69 83 TRP A N 1
ATOM 673 C CA . TRP A 1 83 ? 5.287 -5.879 3.264 1.00 93.69 83 TRP A CA 1
ATOM 674 C C . TRP A 1 83 ? 4.482 -6.254 2.011 1.00 93.69 83 TRP A C 1
ATOM 676 O O . TRP A 1 83 ? 4.996 -6.967 1.152 1.00 93.69 83 TRP A O 1
ATOM 686 N N . ILE A 1 84 ? 3.279 -5.701 1.833 1.00 94.06 84 ILE A N 1
ATOM 687 C CA . ILE A 1 84 ? 2.439 -5.966 0.652 1.00 94.06 84 ILE A CA 1
ATOM 688 C C . ILE A 1 84 ? 3.143 -5.557 -0.645 1.00 94.06 84 ILE A C 1
ATOM 690 O O . ILE A 1 84 ? 3.144 -6.329 -1.602 1.00 94.06 84 ILE A O 1
ATOM 694 N N . LEU A 1 85 ? 3.768 -4.376 -0.668 1.00 94.19 85 LEU A N 1
ATOM 695 C CA . LEU A 1 85 ? 4.540 -3.892 -1.816 1.00 94.19 85 LEU A CA 1
ATOM 696 C C . LEU A 1 85 ? 5.678 -4.853 -2.186 1.00 94.19 85 LEU A C 1
ATOM 698 O O . LEU A 1 85 ? 5.920 -5.081 -3.363 1.00 94.19 85 LEU A O 1
ATOM 702 N N . SER A 1 86 ? 6.343 -5.450 -1.192 1.00 91.56 86 SER A N 1
ATOM 703 C CA . SER A 1 86 ? 7.440 -6.395 -1.430 1.00 91.56 86 SER A CA 1
ATOM 704 C C . SER A 1 86 ? 6.996 -7.779 -1.916 1.00 91.56 86 SER A C 1
ATOM 706 O O . SER A 1 86 ? 7.793 -8.488 -2.523 1.00 91.56 86 SER A O 1
ATOM 708 N N . CYS A 1 87 ? 5.752 -8.179 -1.640 1.00 89.69 87 CYS A N 1
ATOM 709 C CA . CYS A 1 87 ? 5.260 -9.526 -1.947 1.00 89.69 87 CYS A C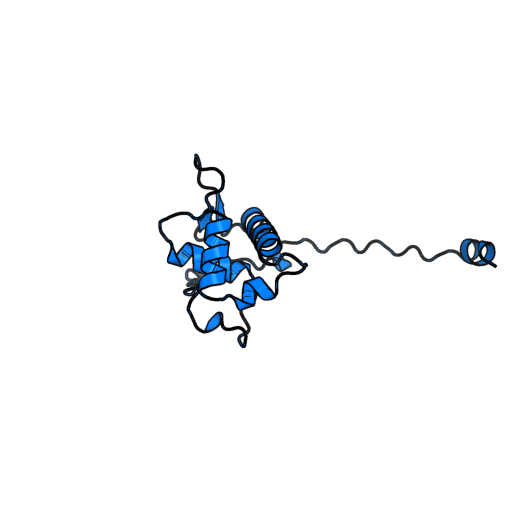A 1
ATOM 710 C C . CYS A 1 87 ? 4.355 -9.584 -3.182 1.00 89.69 87 CYS A C 1
ATOM 712 O O . CYS A 1 87 ? 4.226 -10.645 -3.789 1.00 89.69 87 CYS A O 1
ATOM 714 N N . SER A 1 88 ? 3.686 -8.485 -3.534 1.00 89.56 88 SER A N 1
ATOM 715 C CA . SER A 1 88 ? 2.707 -8.472 -4.621 1.00 89.56 88 SER A CA 1
ATOM 716 C C . SER A 1 88 ? 3.346 -8.087 -5.961 1.00 89.56 88 SER A C 1
ATOM 718 O O . SER A 1 88 ? 3.933 -7.009 -6.058 1.00 89.56 88 SER A O 1
ATOM 720 N N . PRO A 1 89 ? 3.148 -8.876 -7.035 1.00 89.00 89 PRO A N 1
ATOM 721 C CA . PRO A 1 89 ? 3.655 -8.551 -8.372 1.00 89.00 89 PRO A CA 1
ATOM 722 C C . PRO A 1 89 ? 2.933 -7.360 -9.027 1.00 89.00 89 PRO A C 1
ATOM 724 O O . PRO A 1 89 ? 3.334 -6.911 -10.103 1.00 89.00 89 PRO A O 1
ATOM 727 N N . ALA A 1 90 ? 1.857 -6.856 -8.413 1.00 89.81 90 ALA A N 1
ATOM 728 C CA . ALA A 1 90 ? 1.129 -5.670 -8.864 1.00 89.81 90 ALA A CA 1
ATOM 729 C C . ALA A 1 90 ? 1.913 -4.365 -8.654 1.00 89.81 90 ALA A C 1
ATOM 731 O O . ALA A 1 90 ? 1.546 -3.332 -9.219 1.00 89.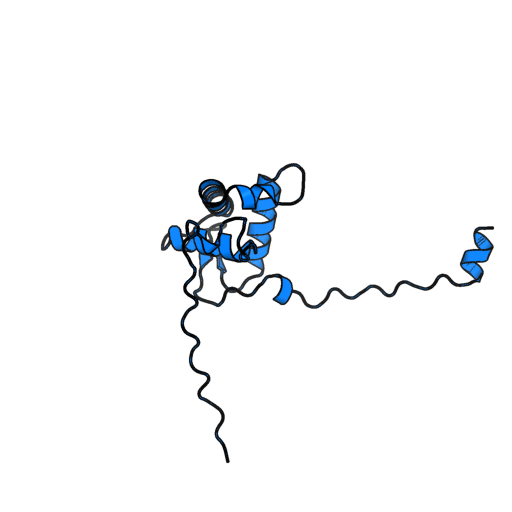81 90 ALA A O 1
ATOM 732 N N . PHE A 1 91 ? 2.982 -4.404 -7.855 1.00 92.50 91 PHE A N 1
ATOM 733 C CA . PHE A 1 91 ? 3.789 -3.240 -7.518 1.00 92.50 91 PHE A CA 1
ATOM 734 C C . PHE A 1 91 ? 5.262 -3.502 -7.796 1.00 92.50 91 PHE A C 1
ATOM 736 O O . PHE A 1 91 ? 5.750 -4.620 -7.658 1.00 92.50 91 PHE A O 1
ATOM 743 N N . GLU A 1 92 ? 5.979 -2.447 -8.153 1.00 93.94 92 GLU A N 1
ATOM 744 C CA . GLU A 1 92 ? 7.426 -2.499 -8.315 1.00 93.94 92 GLU A CA 1
ATOM 745 C C . GLU A 1 92 ? 8.085 -1.244 -7.755 1.00 93.94 92 GLU A C 1
ATOM 747 O O . GLU A 1 92 ? 7.509 -0.149 -7.763 1.00 93.94 92 GLU A O 1
ATOM 752 N N . SER A 1 93 ? 9.313 -1.414 -7.270 1.00 94.62 93 SER A N 1
ATOM 753 C CA . SER A 1 93 ? 10.174 -0.304 -6.885 1.00 94.62 93 SER A CA 1
ATOM 754 C C . SER A 1 93 ? 10.741 0.380 -8.125 1.00 94.62 93 SER A C 1
ATOM 756 O O . SER A 1 93 ? 11.202 -0.291 -9.051 1.00 94.62 93 SER A O 1
ATOM 758 N N . VAL A 1 94 ? 10.784 1.708 -8.125 1.00 92.88 94 VAL A N 1
ATOM 759 C CA . VAL A 1 94 ? 11.333 2.478 -9.244 1.00 92.88 94 VAL A CA 1
ATOM 760 C C . VAL A 1 94 ? 12.862 2.379 -9.271 1.00 92.88 94 VAL A C 1
ATOM 762 O O . VAL A 1 94 ? 13.544 2.718 -8.300 1.00 92.88 94 VAL A O 1
ATOM 765 N N . ALA A 1 95 ? 13.413 1.946 -10.408 1.00 88.69 95 ALA A N 1
ATOM 766 C CA . ALA A 1 95 ? 14.856 1.885 -10.620 1.00 88.69 95 ALA A CA 1
ATOM 767 C C . ALA A 1 95 ? 15.492 3.278 -10.466 1.00 88.69 95 ALA A C 1
ATOM 769 O O . ALA A 1 95 ? 15.020 4.257 -11.039 1.00 88.69 95 ALA A O 1
ATOM 770 N N . GLY A 1 96 ? 16.560 3.373 -9.671 1.00 87.75 96 GLY A N 1
ATOM 771 C CA . GLY A 1 96 ? 17.255 4.639 -9.411 1.00 87.75 96 GLY A CA 1
ATOM 772 C C . GLY A 1 96 ? 16.552 5.578 -8.421 1.00 87.75 96 GLY A C 1
ATOM 773 O O . GLY A 1 96 ? 17.059 6.663 -8.162 1.00 87.75 96 GLY A O 1
ATOM 774 N N . SER A 1 97 ? 15.415 5.187 -7.833 1.00 89.62 97 SER A N 1
ATOM 775 C CA . SER A 1 97 ? 14.723 5.959 -6.789 1.00 89.62 97 SER A CA 1
ATOM 776 C C . SER A 1 97 ? 14.288 5.045 -5.639 1.00 89.62 97 SER A C 1
ATOM 778 O O . SER A 1 97 ? 13.117 4.666 -5.549 1.00 89.62 97 SER A O 1
ATOM 780 N N . PRO A 1 98 ? 15.223 4.660 -4.746 1.00 85.38 98 PRO A N 1
ATOM 781 C CA . PRO A 1 98 ? 14.922 3.776 -3.627 1.00 85.38 98 PRO A CA 1
ATOM 782 C C . PRO A 1 98 ? 13.762 4.301 -2.775 1.00 85.38 98 PRO A C 1
ATOM 784 O O . PRO A 1 98 ? 13.724 5.470 -2.397 1.00 85.38 98 PRO A O 1
ATOM 787 N N . GLY A 1 99 ? 12.813 3.421 -2.463 1.00 90.88 99 GLY A N 1
ATOM 788 C CA . GLY A 1 99 ? 11.655 3.748 -1.630 1.00 90.88 99 GLY A CA 1
ATOM 789 C C . GLY A 1 99 ? 10.434 4.278 -2.384 1.00 90.88 99 GLY A C 1
ATOM 790 O O . GLY A 1 99 ? 9.377 4.370 -1.761 1.00 90.88 99 GLY A O 1
ATOM 791 N N . TYR A 1 100 ? 10.544 4.561 -3.685 1.00 96.50 100 TYR A N 1
ATOM 792 C CA . TYR A 1 100 ? 9.413 4.903 -4.549 1.00 96.50 100 TYR A CA 1
ATOM 793 C C . TYR A 1 100 ? 8.830 3.662 -5.223 1.00 96.50 100 TYR A C 1
ATOM 795 O O . TYR A 1 100 ? 9.568 2.798 -5.702 1.00 96.50 100 TYR A O 1
ATOM 803 N N . TRP A 1 101 ? 7.503 3.603 -5.288 1.00 96.69 101 TRP A N 1
ATOM 804 C CA . TRP A 1 101 ? 6.738 2.471 -5.799 1.00 96.69 101 TRP A CA 1
ATOM 805 C C . TRP A 1 101 ? 5.723 2.918 -6.844 1.00 96.69 101 TRP A C 1
ATOM 807 O O . TRP A 1 101 ? 5.177 4.020 -6.762 1.00 96.69 101 TRP A O 1
ATOM 817 N N . ARG A 1 102 ? 5.449 2.044 -7.812 1.00 94.56 102 ARG A N 1
ATOM 818 C CA . ARG A 1 102 ? 4.409 2.229 -8.831 1.00 94.56 102 ARG A CA 1
ATOM 819 C C . ARG A 1 102 ? 3.685 0.918 -9.119 1.00 94.56 102 ARG A C 1
ATOM 821 O O . ARG A 1 102 ? 4.156 -0.149 -8.732 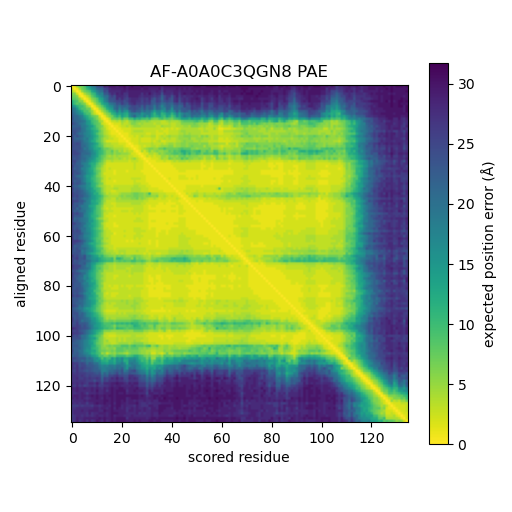1.00 94.56 102 ARG A O 1
ATOM 828 N N . MET A 1 103 ? 2.548 1.007 -9.805 1.00 92.50 103 MET A N 1
ATOM 829 C CA . MET A 1 103 ? 1.847 -0.176 -10.305 1.00 92.50 103 MET A CA 1
ATOM 830 C C . MET A 1 103 ? 2.516 -0.728 -11.568 1.00 92.50 103 MET A C 1
ATOM 832 O O . MET A 1 103 ? 2.985 0.041 -12.404 1.00 92.50 103 MET A O 1
ATOM 836 N N . THR A 1 104 ? 2.506 -2.051 -11.717 1.00 87.19 104 THR A N 1
ATOM 837 C CA . THR A 1 104 ? 3.047 -2.771 -12.887 1.00 87.19 104 THR A CA 1
ATOM 838 C C . THR A 1 104 ? 1.996 -3.051 -13.965 1.00 87.19 104 THR A C 1
ATOM 840 O O . THR A 1 104 ? 2.346 -3.366 -15.097 1.00 87.19 104 THR A O 1
ATOM 843 N N . GLY A 1 105 ? 0.706 -2.965 -13.618 1.00 79.56 105 GLY A N 1
ATOM 844 C CA . GLY A 1 105 ? -0.407 -3.412 -14.465 1.00 79.56 105 GLY A CA 1
ATOM 845 C C . GLY A 1 105 ? -0.779 -4.891 -14.288 1.00 79.56 105 GLY A C 1
ATOM 846 O O . GLY A 1 105 ? -1.728 -5.350 -14.919 1.00 79.56 105 GLY A O 1
ATOM 847 N N . ASN A 1 106 ? -0.080 -5.630 -13.416 1.00 81.44 106 ASN A N 1
ATOM 848 C CA . ASN A 1 106 ? -0.451 -6.999 -13.048 1.00 81.44 106 ASN A CA 1
ATOM 849 C C . ASN A 1 106 ? -1.675 -7.029 -12.115 1.00 81.44 106 ASN A C 1
ATOM 851 O O . ASN A 1 106 ? -1.982 -6.054 -11.426 1.00 81.44 106 ASN A O 1
ATOM 855 N N . HIS A 1 107 ? -2.351 -8.180 -12.051 1.00 77.88 107 HIS A N 1
ATOM 856 C CA . HIS A 1 107 ? -3.519 -8.375 -11.190 1.00 77.88 107 HIS A CA 1
ATOM 857 C C . HIS A 1 107 ? -3.182 -8.190 -9.703 1.00 77.88 107 HIS A C 1
ATOM 859 O O . HIS A 1 107 ? -2.138 -8.631 -9.215 1.00 77.88 107 HIS A O 1
ATOM 865 N N . LEU A 1 108 ? -4.119 -7.595 -8.960 1.00 80.31 108 LEU A N 1
ATOM 866 C CA . LEU A 1 108 ? -4.045 -7.484 -7.505 1.00 80.31 108 LEU A CA 1
ATOM 867 C C . LEU A 1 108 ? -4.350 -8.848 -6.876 1.00 80.31 108 LEU A C 1
ATOM 869 O O . LEU A 1 108 ? -5.498 -9.189 -6.596 1.00 80.31 108 LEU A O 1
ATOM 873 N N . VAL A 1 109 ? -3.312 -9.656 -6.671 1.00 70.19 109 VAL A N 1
ATOM 874 C CA . VAL A 1 109 ? -3.446 -10.954 -6.002 1.00 70.19 109 VAL A CA 1
ATOM 875 C C . VAL A 1 109 ? -3.583 -10.727 -4.497 1.00 70.19 109 VAL A C 1
ATOM 877 O O . VAL A 1 109 ? -2.703 -10.137 -3.867 1.00 70.19 109 VAL A O 1
ATOM 880 N N . ARG A 1 110 ? -4.691 -11.199 -3.905 1.00 62.94 110 ARG A N 1
ATOM 881 C CA . ARG A 1 110 ? -4.921 -11.123 -2.453 1.00 62.94 110 ARG A CA 1
ATOM 882 C C . ARG A 1 110 ? -3.744 -11.711 -1.686 1.00 62.94 110 ARG A C 1
ATOM 884 O O . ARG A 1 110 ? -3.241 -12.781 -2.013 1.00 62.94 110 ARG A O 1
ATOM 891 N N . THR A 1 111 ? -3.358 -11.044 -0.607 1.00 54.41 111 THR A N 1
ATOM 892 C CA . THR A 1 111 ? -2.159 -11.392 0.156 1.00 54.41 111 THR A CA 1
ATOM 893 C C . THR A 1 111 ? -2.244 -12.762 0.841 1.00 54.41 111 THR A C 1
ATOM 895 O O . THR A 1 111 ? -1.232 -13.438 0.979 1.00 54.41 111 THR A O 1
ATOM 898 N N . SER A 1 112 ? -3.447 -13.228 1.188 1.00 52.72 112 SER A N 1
ATOM 899 C CA . SER A 1 112 ? -3.702 -14.592 1.676 1.00 52.72 112 SER A CA 1
ATOM 900 C C . SER A 1 112 ? -3.462 -15.679 0.621 1.00 52.72 112 SER A C 1
ATOM 902 O O . SER A 1 112 ? -3.147 -16.805 0.989 1.00 52.72 112 SER A O 1
ATOM 904 N N . ASN A 1 113 ? -3.535 -15.343 -0.670 1.00 51.06 113 ASN A N 1
ATOM 905 C CA . ASN A 1 113 ? -3.230 -16.263 -1.770 1.00 51.06 113 ASN A CA 1
ATOM 906 C C . ASN A 1 113 ? -1.729 -16.294 -2.113 1.00 51.06 113 ASN A C 1
ATOM 908 O O . ASN A 1 113 ? -1.308 -17.116 -2.921 1.00 51.06 113 ASN A O 1
ATOM 912 N N . LEU A 1 114 ? -0.927 -15.388 -1.535 1.00 50.50 114 LEU A N 1
ATOM 913 C CA . LEU A 1 114 ? 0.521 -15.294 -1.762 1.00 50.50 114 LEU A CA 1
ATOM 914 C C . LEU A 1 114 ? 1.342 -16.080 -0.727 1.00 50.50 114 LEU A C 1
ATOM 916 O O . LEU A 1 114 ? 2.562 -16.158 -0.852 1.00 50.50 114 LEU A O 1
ATOM 920 N N . LEU A 1 115 ? 0.700 -16.671 0.286 1.00 45.91 115 LEU A N 1
ATOM 921 C CA . LEU A 1 115 ? 1.365 -17.537 1.256 1.00 45.91 115 LEU A CA 1
ATOM 922 C C . LEU A 1 115 ? 1.177 -19.009 0.855 1.00 45.91 115 LEU A C 1
ATOM 924 O O . LEU A 1 115 ? 0.031 -19.441 0.709 1.00 45.91 115 LEU A O 1
ATOM 928 N N . PRO A 1 116 ? 2.242 -19.828 0.752 1.00 43.22 116 PRO A N 1
ATOM 929 C CA . PRO A 1 116 ? 2.067 -21.255 0.985 1.00 43.22 116 PRO A CA 1
ATOM 930 C C . PRO A 1 116 ? 1.503 -21.431 2.409 1.00 43.22 116 PRO A C 1
ATOM 932 O O . PRO A 1 116 ? 1.864 -20.652 3.300 1.00 43.22 116 PRO A O 1
ATOM 935 N N . PRO A 1 117 ? 0.600 -22.399 2.651 1.00 43.16 117 PRO A N 1
ATOM 936 C CA . PRO A 1 117 ? 0.042 -22.615 3.981 1.00 43.16 117 PRO A CA 1
ATOM 937 C C . PRO A 1 117 ? 1.180 -22.757 4.995 1.00 43.16 117 PRO A C 1
ATOM 939 O O . PRO A 1 117 ? 2.123 -23.517 4.766 1.00 43.16 117 PRO A O 1
ATOM 942 N N . LEU A 1 118 ? 1.108 -22.002 6.099 1.00 43.66 118 LEU A N 1
ATOM 943 C CA . LEU A 1 118 ? 2.034 -22.168 7.219 1.00 43.66 118 LEU A CA 1
ATOM 944 C C . LEU A 1 118 ? 2.020 -23.654 7.608 1.00 43.66 118 LEU A C 1
ATOM 946 O O . LEU A 1 118 ? 0.930 -24.182 7.853 1.00 43.66 118 LEU A O 1
ATOM 950 N N . PRO A 1 119 ? 3.173 -24.345 7.654 1.00 47.66 119 PRO A N 1
ATOM 951 C CA . PRO A 1 119 ? 3.201 -25.706 8.152 1.00 47.66 119 PRO A CA 1
ATOM 952 C C . PRO A 1 119 ? 2.700 -25.667 9.594 1.00 47.66 119 PRO A C 1
ATOM 954 O O . PRO A 1 119 ? 3.295 -25.019 10.457 1.00 47.66 119 PRO A O 1
ATOM 957 N N . VAL A 1 120 ? 1.566 -26.320 9.841 1.00 46.75 120 VAL A N 1
ATOM 958 C CA . VAL A 1 120 ? 1.097 -26.586 11.196 1.00 46.75 120 VAL A CA 1
ATOM 959 C C . VAL A 1 120 ? 2.197 -27.417 11.840 1.00 46.75 120 VAL A C 1
ATOM 961 O O . VAL A 1 120 ? 2.422 -28.558 11.436 1.00 46.75 120 VAL A O 1
ATOM 964 N N . ALA A 1 121 ? 2.932 -26.828 12.784 1.00 49.88 121 ALA A N 1
ATOM 965 C CA . ALA A 1 121 ? 3.858 -27.591 13.601 1.00 49.88 121 ALA A CA 1
ATOM 966 C C . ALA A 1 121 ? 3.050 -28.739 14.228 1.00 49.88 121 ALA A C 1
ATOM 968 O O . ALA A 1 121 ? 2.009 -28.464 14.837 1.00 49.88 121 ALA A O 1
ATOM 969 N N . PRO A 1 122 ? 3.448 -30.011 14.049 1.00 50.78 122 PRO A N 1
ATOM 970 C CA . PRO A 1 122 ? 2.764 -31.098 14.721 1.00 50.78 122 PRO A CA 1
ATOM 971 C C . PRO A 1 122 ? 2.886 -30.823 16.216 1.00 50.78 122 PRO A C 1
ATOM 973 O O . PRO A 1 122 ? 3.994 -30.745 16.746 1.00 50.78 122 PRO A O 1
ATOM 976 N N . MET A 1 123 ? 1.757 -30.614 16.896 1.00 51.81 123 MET A N 1
ATOM 977 C CA . MET A 1 123 ? 1.763 -30.636 18.350 1.00 51.81 123 MET A CA 1
ATOM 978 C C . MET A 1 123 ? 2.208 -32.042 18.741 1.00 51.81 123 MET A C 1
ATOM 980 O O . MET A 1 123 ? 1.446 -32.996 18.562 1.00 51.81 123 MET A O 1
ATOM 984 N N . SER A 1 124 ? 3.453 -32.184 19.201 1.00 55.22 124 SER A N 1
ATOM 985 C CA . SER A 1 124 ? 3.895 -33.413 19.849 1.00 55.22 124 SER A CA 1
ATOM 986 C C . SER A 1 124 ? 2.902 -33.701 20.963 1.00 55.22 124 SER A C 1
ATOM 988 O O . SER A 1 124 ? 2.723 -32.892 21.873 1.00 55.22 124 SER A O 1
ATOM 990 N N . ARG A 1 125 ? 2.196 -34.828 20.852 1.00 63.09 125 ARG A N 1
ATOM 991 C CA . ARG A 1 125 ? 1.438 -35.362 21.979 1.00 63.09 125 ARG A CA 1
ATOM 992 C C . ARG A 1 125 ? 2.461 -35.620 23.080 1.00 63.09 125 ARG A C 1
ATOM 994 O O . ARG A 1 125 ? 3.387 -36.390 22.835 1.00 63.09 125 ARG A O 1
ATOM 1001 N N . MET A 1 126 ? 2.304 -34.966 24.231 1.00 64.62 126 MET A N 1
ATOM 1002 C CA . MET A 1 126 ? 3.089 -35.315 25.414 1.00 64.62 126 MET A CA 1
ATOM 1003 C C . MET A 1 126 ? 2.937 -36.813 25.664 1.00 64.62 126 MET A C 1
ATOM 1005 O O . MET A 1 126 ? 1.813 -37.331 25.611 1.00 64.62 126 MET A O 1
ATOM 1009 N N . THR A 1 127 ? 4.047 -37.509 25.886 1.00 74.75 127 THR A N 1
ATOM 1010 C CA . THR A 1 127 ? 3.985 -38.935 26.221 1.00 74.75 127 THR A CA 1
ATOM 1011 C C . THR A 1 127 ? 3.527 -39.102 27.670 1.00 74.75 127 THR A C 1
ATOM 1013 O O . THR A 1 127 ? 3.646 -38.191 28.492 1.00 74.75 127 THR A O 1
ATOM 1016 N N . GLU A 1 128 ? 2.968 -40.267 28.013 1.00 70.56 128 GLU A N 1
ATOM 1017 C CA . GLU A 1 128 ? 2.542 -40.550 29.394 1.00 70.56 128 GLU A CA 1
ATOM 1018 C C . GLU A 1 128 ? 3.695 -40.433 30.405 1.00 70.56 128 GLU A C 1
ATOM 1020 O O . GLU A 1 128 ? 3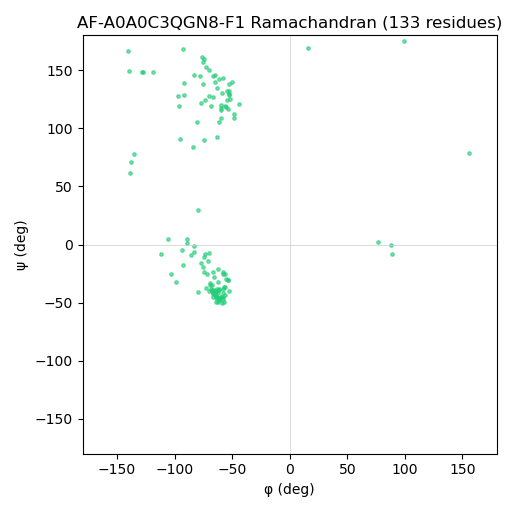.442 -40.169 31.582 1.00 70.56 128 GLU A O 1
ATOM 1025 N N . GLU A 1 129 ? 4.952 -40.585 29.967 1.00 69.44 129 GLU A N 1
ATOM 1026 C CA . GLU A 1 129 ? 6.119 -40.365 30.826 1.00 69.44 129 GLU A CA 1
ATOM 1027 C C . GLU A 1 129 ? 6.284 -38.893 31.226 1.00 69.44 129 GLU A C 1
ATOM 1029 O O . GLU A 1 129 ? 6.579 -38.611 32.387 1.00 69.44 129 GLU A O 1
ATOM 1034 N N . GLU A 1 130 ? 6.035 -37.950 30.312 1.00 64.81 130 GLU A N 1
ATOM 1035 C CA . GLU A 1 130 ? 6.134 -36.511 30.592 1.00 64.81 130 GLU A CA 1
ATOM 1036 C C . GLU A 1 130 ? 5.027 -36.043 31.547 1.00 64.81 130 GLU A C 1
ATOM 1038 O O . GLU A 1 130 ? 5.258 -35.182 32.392 1.00 64.81 130 GLU A O 1
ATOM 1043 N N . ILE A 1 131 ? 3.840 -36.655 31.478 1.00 70.06 131 ILE A N 1
ATOM 1044 C CA . ILE A 1 131 ? 2.726 -36.368 32.397 1.00 70.06 131 ILE A CA 1
ATOM 1045 C C . ILE A 1 131 ? 3.049 -36.844 33.822 1.00 70.06 131 ILE A C 1
ATOM 1047 O O . ILE A 1 131 ? 2.730 -36.150 34.787 1.00 70.06 131 ILE A O 1
ATOM 1051 N N . ARG A 1 132 ? 3.710 -38.001 33.979 1.00 64.38 132 ARG A N 1
ATOM 1052 C CA . ARG A 1 132 ? 4.079 -38.535 35.305 1.00 64.38 132 ARG A CA 1
ATOM 1053 C C . ARG A 1 132 ? 5.201 -37.762 35.985 1.00 64.38 132 ARG A C 1
ATOM 1055 O O . ARG A 1 132 ? 5.269 -37.792 37.204 1.00 64.38 132 ARG A O 1
ATOM 1062 N N . ALA A 1 133 ? 6.060 -37.078 35.231 1.00 66.06 133 ALA A N 1
ATOM 1063 C CA . ALA A 1 133 ? 7.137 -36.266 35.798 1.00 66.06 133 ALA A CA 1
ATOM 1064 C C . ALA A 1 133 ? 6.649 -34.936 36.414 1.00 66.06 133 ALA A C 1
ATOM 1066 O O . ALA A 1 133 ? 7.425 -34.253 37.080 1.00 66.06 133 ALA A O 1
ATOM 1067 N N . CYS A 1 134 ? 5.387 -34.555 36.185 1.00 58.72 134 CYS A N 1
ATOM 1068 C CA . CYS A 1 134 ? 4.781 -33.323 36.702 1.00 58.72 134 CYS A CA 1
ATOM 1069 C C . CYS A 1 134 ? 3.789 -33.541 37.862 1.00 58.72 134 CYS A C 1
ATOM 1071 O O . CYS A 1 134 ? 3.153 -32.572 38.284 1.00 58.72 134 CYS A O 1
ATOM 1073 N N . LEU A 1 135 ? 3.646 -34.775 38.358 1.00 46.81 135 LEU A N 1
ATOM 1074 C CA . LEU A 1 135 ? 2.879 -35.133 39.561 1.00 46.81 135 LEU A CA 1
ATOM 1075 C C . LEU A 1 135 ? 3.832 -35.500 40.702 1.00 46.81 135 LEU A C 1
ATOM 1077 O O . LEU A 1 135 ? 3.506 -35.139 41.854 1.00 46.81 135 LEU A O 1
#

Solvent-accessible surface area (backbone atoms only — not comparable to full-atom values): 8407 Å² total; per-residue (Å²): 137,83,84,88,80,78,79,69,78,73,74,80,79,78,66,66,56,48,76,38,72,63,52,38,89,90,43,88,59,71,60,65,68,56,48,51,48,5,35,44,55,73,44,55,90,53,61,41,34,57,67,54,40,48,49,46,34,42,73,61,37,42,69,65,39,66,70,28,67,72,90,56,25,68,63,37,36,41,53,50,51,50,50,50,50,74,73,34,74,26,35,42,73,44,86,98,39,89,69,27,33,39,74,66,82,49,72,86,68,58,72,80,76,73,51,77,79,77,80,76,74,77,78,75,74,79,49,75,68,63,59,60,78,77,110

Radius of gyration: 20.88 Å; Cα contacts (8 Å, |Δi|>4): 147; chains: 1; bounding box: 37×52×71 Å

Foldseek 3Di:
DDDDDDPPPDDQPPLDALLDPCLAPVHDPLFVLSLLSNQQVVVPPFWDALLSSLVSCCVRPVVSLVPQDDDPSSVSSSVVSVVLQVQFLQKDDDPPDPRTMHGPSDDSDGPVNSDDPDPPDPPPDDDPVNVVVVD

Sequence (135 aa):
MHTSKDLRREEPLSIPGISDQIFCKENDLKDMIWFIAGALRQASPQPLTVQQIRSSIEEHQPWRIDECRGTNKRLSAERNIRWILSCSPAFESVAGSPGYWRMTGNHLVRTSNLLPPLPVAPMSRMTEEEIRACL

pLDDT: mean 79.48, std 19.17, range [34.5, 98.06]

Nearest PDB structures (foldseek):
  2d2w-assembly1_A  TM=6.821E-01  e=1.833E-02  Mus musculus
  5dui-assembly1_B  TM=7.285E-01  e=4.955E-02  Homo sapiens
  3l2c-assembly1_A  TM=7.026E-01  e=4.955E-02  Homo sapiens
  6lbi-assembly1_D  TM=6.759E-01  e=7.039E-02  Homo sapiens

Organism: NCBI:txid1051891

Mean predicted aligned error: 12.38 Å

Secondary structure (DSSP, 8-state):
---------PPP-----TTSGGGSTTSS---HHHHHHHHHHHTTTS-EEHHHHHHHHHHH-HHHHHTSSSS-HHHHHHHHHHHHHHH-TTEEEPTTSTTEEEE-S-----GGGSSPPPP----PPPPHHHHHTT-